Protein AF-A0A948CP49-F1 (afdb_monomer)

Structure (mmCIF, N/CA/C/O backbone):
data_AF-A0A948CP49-F1
#
_entry.id   AF-A0A948CP49-F1
#
loop_
_atom_site.group_PDB
_atom_site.id
_atom_site.type_symbol
_atom_site.label_atom_id
_atom_site.label_alt_id
_atom_site.label_comp_id
_atom_site.label_asym_id
_atom_site.label_entity_id
_atom_site.label_seq_id
_atom_site.pdbx_PDB_ins_code
_atom_site.Cartn_x
_atom_site.Cartn_y
_atom_site.Cartn_z
_atom_site.occupancy
_atom_site.B_iso_or_equiv
_atom_site.auth_seq_id
_atom_site.auth_comp_id
_atom_site.auth_asym_id
_atom_site.auth_atom_id
_atom_site.pdbx_PDB_model_num
ATOM 1 N N . GLY A 1 1 ? -12.620 -9.054 -9.743 1.00 70.56 1 GLY A N 1
ATOM 2 C CA . GLY A 1 1 ? -12.066 -8.863 -8.384 1.00 70.56 1 GLY A CA 1
ATOM 3 C C . GLY A 1 1 ? -12.644 -7.597 -7.776 1.00 70.56 1 GLY A C 1
ATOM 4 O O . GLY A 1 1 ? -12.988 -6.708 -8.542 1.00 70.56 1 GLY A O 1
ATOM 5 N N . LEU A 1 2 ? -12.792 -7.531 -6.446 1.00 79.44 2 LEU A N 1
ATOM 6 C CA . LEU A 1 2 ? -13.369 -6.376 -5.732 1.00 79.44 2 LEU A CA 1
ATOM 7 C C . LEU A 1 2 ? -12.614 -5.072 -6.041 1.00 79.44 2 LEU A C 1
ATOM 9 O O . LEU A 1 2 ? -11.383 -5.073 -6.108 1.00 79.44 2 LEU A O 1
ATOM 13 N N . ASN A 1 3 ? -13.348 -3.967 -6.202 1.00 86.62 3 ASN A N 1
ATOM 14 C CA . ASN A 1 3 ? -12.748 -2.645 -6.385 1.00 86.62 3 ASN A CA 1
ATOM 15 C C . ASN A 1 3 ? -12.145 -2.129 -5.059 1.00 86.62 3 ASN A C 1
ATOM 17 O O . ASN A 1 3 ? -12.478 -2.612 -3.973 1.00 86.62 3 ASN A O 1
ATOM 21 N N . 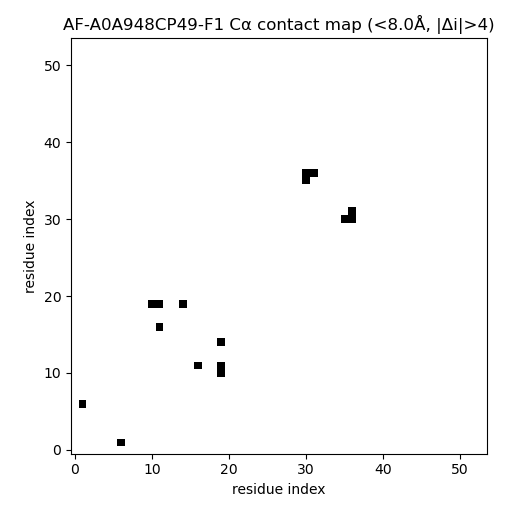GLU A 1 4 ? -11.249 -1.140 -5.129 1.00 86.62 4 GLU A N 1
ATOM 22 C CA . GLU A 1 4 ? -10.587 -0.622 -3.924 1.00 86.62 4 GLU A CA 1
ATOM 23 C C . GLU A 1 4 ? -11.594 -0.059 -2.908 1.00 86.62 4 GLU A C 1
ATOM 25 O O . GLU A 1 4 ? -11.441 -0.281 -1.708 1.00 86.62 4 GLU A O 1
ATOM 30 N N . ALA A 1 5 ? -12.654 0.605 -3.374 1.00 90.00 5 ALA A N 1
ATOM 31 C CA . ALA A 1 5 ? -13.680 1.185 -2.511 1.00 90.00 5 ALA A CA 1
ATOM 32 C C . ALA A 1 5 ? -14.426 0.121 -1.680 1.00 90.00 5 ALA A C 1
ATOM 34 O O . ALA A 1 5 ? -14.615 0.285 -0.474 1.00 90.00 5 ALA A O 1
ATOM 35 N N . MET A 1 6 ? -14.779 -1.006 -2.296 1.00 93.38 6 MET A N 1
ATOM 36 C CA . MET A 1 6 ? -15.421 -2.151 -1.655 1.00 93.38 6 MET A CA 1
ATOM 37 C C . MET A 1 6 ? -14.470 -2.808 -0.658 1.00 93.38 6 MET A C 1
ATOM 39 O O . MET A 1 6 ? -14.875 -3.107 0.461 1.00 93.38 6 MET A O 1
ATOM 43 N N . VAL A 1 7 ? -13.189 -2.965 -1.007 1.00 91.88 7 VAL A N 1
ATOM 44 C CA . VAL A 1 7 ? -12.178 -3.480 -0.069 1.00 91.88 7 VAL A CA 1
ATOM 45 C C . VAL A 1 7 ? -12.020 -2.549 1.136 1.00 91.88 7 VAL A C 1
ATOM 47 O O . VAL A 1 7 ? -11.922 -3.023 2.265 1.00 91.88 7 VAL A O 1
ATOM 50 N N . VAL A 1 8 ? -12.034 -1.228 0.932 1.00 93.38 8 VAL A N 1
ATOM 51 C CA . VAL A 1 8 ? -11.983 -0.245 2.026 1.00 93.38 8 VAL A CA 1
ATOM 52 C C . VAL A 1 8 ? -13.203 -0.364 2.938 1.00 93.38 8 VAL A C 1
ATOM 54 O O . VAL A 1 8 ? -13.033 -0.323 4.157 1.00 93.38 8 VAL A O 1
ATOM 57 N N . SER A 1 9 ? -14.400 -0.538 2.372 1.00 94.62 9 SER A N 1
ATOM 58 C CA . SER A 1 9 ? -15.636 -0.739 3.138 1.00 94.62 9 SER A CA 1
ATOM 59 C C . SER A 1 9 ? -15.557 -2.000 4.005 1.00 94.62 9 SER A C 1
ATOM 61 O O . SER A 1 9 ? -15.696 -1.912 5.223 1.00 94.62 9 SER A O 1
ATOM 63 N N . VAL A 1 10 ? -15.197 -3.140 3.410 1.00 95.31 10 VAL A N 1
ATOM 64 C CA . VAL A 1 10 ? -15.023 -4.418 4.120 1.00 95.31 10 VAL A CA 1
ATOM 65 C C . VAL A 1 10 ? -13.991 -4.283 5.244 1.00 95.31 10 VAL A C 1
ATOM 67 O O . VAL A 1 10 ? -14.264 -4.599 6.400 1.00 95.31 10 VAL A O 1
ATOM 70 N N . MET A 1 11 ? -12.809 -3.743 4.947 1.00 95.81 11 MET A N 1
ATOM 71 C CA . MET A 1 11 ? -11.735 -3.607 5.937 1.00 95.81 11 MET A CA 1
ATOM 72 C C . MET A 1 11 ? -12.108 -2.680 7.094 1.00 95.81 11 MET A C 1
ATOM 74 O O . MET A 1 11 ? -11.662 -2.903 8.218 1.00 95.81 11 MET A O 1
ATOM 78 N N . ARG A 1 12 ? -12.922 -1.649 6.846 1.00 95.12 12 ARG A N 1
ATOM 79 C CA . ARG A 1 12 ? -13.397 -0.739 7.893 1.00 95.12 12 ARG A CA 1
ATOM 80 C C . ARG A 1 12 ? -14.385 -1.421 8.842 1.00 95.12 12 ARG A C 1
ATOM 82 O O . ARG A 1 12 ? -14.368 -1.097 10.023 1.00 95.12 12 ARG A O 1
ATOM 89 N N . SER A 1 13 ? -15.182 -2.366 8.347 1.00 96.38 13 SER A N 1
ATOM 90 C CA . SER A 1 13 ? -16.146 -3.128 9.153 1.00 96.38 13 SER A CA 1
ATOM 91 C C . SER A 1 13 ? -15.500 -4.251 9.969 1.00 96.38 13 SER A C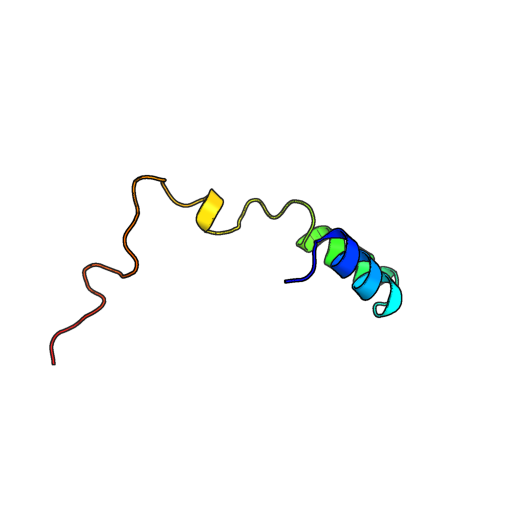 1
ATOM 93 O O . SER A 1 13 ? -15.986 -4.583 11.044 1.00 96.38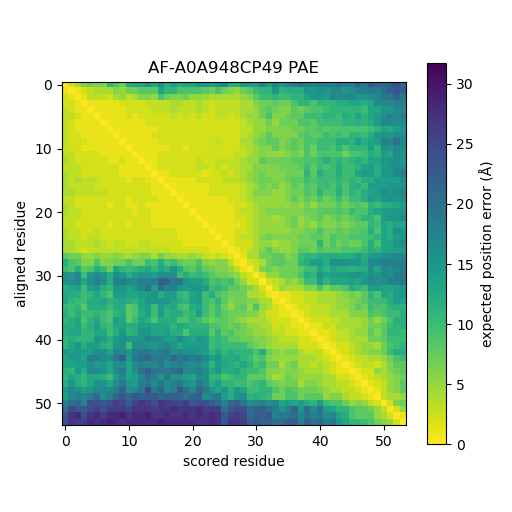 13 SER A O 1
ATOM 95 N N . HIS A 1 14 ? -14.401 -4.837 9.481 1.00 96.56 14 HIS A N 1
ATOM 96 C CA . HIS A 1 14 ? -13.773 -6.004 10.118 1.00 96.56 14 HIS A CA 1
ATOM 97 C C . HIS A 1 14 ? -12.547 -5.687 10.984 1.00 96.56 14 HIS A C 1
ATOM 99 O O . HIS A 1 14 ? -12.166 -6.499 11.827 1.00 96.56 14 HIS A O 1
ATOM 105 N N . LEU A 1 15 ? -11.895 -4.536 10.794 1.00 96.25 15 LEU A N 1
ATOM 106 C CA . LEU A 1 15 ? -10.705 -4.163 11.558 1.00 96.25 15 LEU A CA 1
ATOM 107 C C . LEU A 1 15 ? -11.027 -3.160 12.663 1.00 96.25 15 LEU A C 1
ATOM 109 O O . LEU A 1 15 ? -11.820 -2.238 12.494 1.00 96.25 15 LEU A O 1
ATOM 113 N N . LYS A 1 16 ? -10.286 -3.261 13.770 1.00 97.25 16 LYS A N 1
ATOM 114 C CA . LYS A 1 16 ? -10.257 -2.205 14.789 1.00 97.25 16 LYS A CA 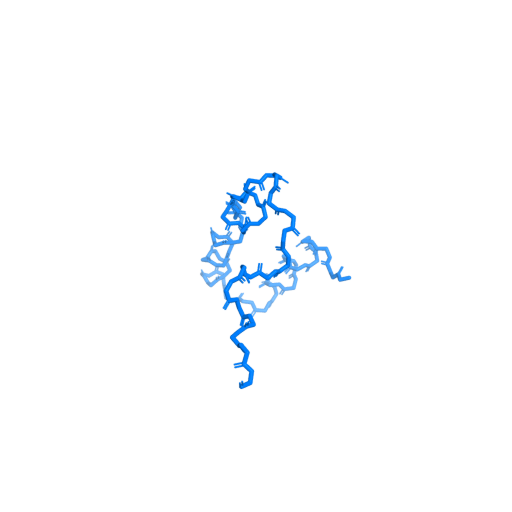1
ATOM 115 C C . LYS A 1 16 ? -9.767 -0.886 14.167 1.00 97.25 16 LYS A C 1
ATOM 117 O O . LYS A 1 16 ? -8.883 -0.926 13.304 1.00 97.25 16 LYS A O 1
ATOM 122 N N . PRO A 1 17 ? -10.225 0.287 14.644 1.00 96.06 17 PRO A N 1
ATOM 123 C CA . PRO A 1 17 ? -9.852 1.583 14.067 1.00 96.06 17 PRO A CA 1
ATOM 124 C C . PRO A 1 17 ? -8.336 1.802 13.953 1.00 96.06 17 PRO A C 1
ATOM 126 O O . PRO A 1 17 ? -7.844 2.292 12.934 1.00 96.06 17 PRO A O 1
ATOM 129 N N . GLN A 1 18 ? -7.576 1.384 14.971 1.00 95.81 18 GLN A N 1
ATOM 130 C CA . GLN A 1 18 ? -6.116 1.494 14.978 1.00 95.81 18 GLN A CA 1
ATOM 131 C C . GLN A 1 18 ? -5.465 0.598 13.911 1.00 95.81 18 GLN A C 1
ATOM 133 O O . GLN A 1 18 ? -4.570 1.032 13.182 1.00 95.81 18 GLN A O 1
ATOM 138 N N . SER A 1 19 ? -5.959 -0.631 13.763 1.00 96.12 19 SER A N 1
ATOM 139 C CA . SER A 1 19 ? -5.513 -1.575 12.735 1.00 96.12 19 SER A CA 1
ATOM 140 C C . SER A 1 19 ? -5.870 -1.090 11.329 1.00 96.12 19 SER A C 1
ATOM 142 O O . SER A 1 19 ? -5.037 -1.186 10.427 1.00 96.12 19 SER A O 1
ATOM 144 N N . PHE A 1 20 ? -7.059 -0.504 11.148 1.00 96.25 20 PHE A N 1
ATOM 145 C CA . PHE A 1 20 ? -7.490 0.089 9.882 1.00 96.25 20 PHE A CA 1
ATOM 146 C C . PHE A 1 20 ? -6.589 1.257 9.465 1.00 96.25 20 PHE A C 1
ATOM 148 O O . PHE A 1 20 ? -6.166 1.312 8.311 1.00 96.25 20 PHE A O 1
ATOM 155 N N . LYS A 1 21 ? -6.222 2.158 10.391 1.00 94.25 21 LYS A N 1
ATOM 156 C CA . LYS A 1 21 ? -5.277 3.257 10.110 1.00 94.25 21 LYS A CA 1
ATOM 157 C C . LYS A 1 21 ? -3.924 2.728 9.624 1.00 94.25 21 LYS A C 1
ATOM 159 O O . LYS A 1 21 ? -3.419 3.191 8.602 1.00 94.25 21 LYS A O 1
ATOM 164 N N . SER A 1 22 ? -3.356 1.735 10.311 1.00 94.12 22 SER A N 1
ATOM 165 C CA . SER A 1 22 ? -2.084 1.113 9.917 1.00 94.12 22 SER A CA 1
ATOM 166 C C . SER A 1 22 ? -2.179 0.384 8.577 1.00 94.12 22 SER A C 1
ATOM 168 O O . SER A 1 22 ? -1.284 0.505 7.744 1.00 94.12 22 SER A O 1
ATOM 170 N N . TRP A 1 23 ? -3.276 -0.337 8.331 1.00 93.94 23 TRP A N 1
ATOM 171 C CA . TRP A 1 23 ? -3.551 -0.944 7.031 1.00 93.94 23 TRP A CA 1
ATOM 172 C C . TRP A 1 23 ? -3.615 0.122 5.935 1.00 93.94 23 TRP A C 1
ATOM 174 O O . TRP A 1 23 ? -2.894 0.017 4.946 1.00 93.94 23 TRP A O 1
ATOM 184 N N . ARG A 1 24 ? -4.385 1.198 6.130 1.00 92.94 24 ARG A N 1
ATOM 185 C CA . ARG A 1 24 ? -4.548 2.238 5.113 1.00 92.94 24 ARG A CA 1
ATOM 186 C C . ARG A 1 24 ? -3.239 2.955 4.795 1.00 92.94 24 ARG A C 1
ATOM 188 O O . ARG A 1 24 ? -2.989 3.189 3.621 1.00 92.94 24 ARG A O 1
ATOM 195 N N . LYS A 1 25 ? -2.367 3.193 5.783 1.00 89.44 25 LYS A N 1
ATOM 196 C CA . LYS A 1 25 ? -1.000 3.704 5.554 1.00 89.44 25 LYS A CA 1
ATOM 197 C C . LYS A 1 25 ? -0.150 2.785 4.667 1.00 89.44 25 LYS A C 1
ATOM 199 O O . LYS A 1 25 ? 0.670 3.278 3.908 1.00 89.44 25 LYS A O 1
ATOM 204 N N . ARG A 1 26 ? -0.331 1.462 4.752 1.00 87.81 26 ARG A N 1
ATOM 205 C CA . ARG A 1 26 ? 0.402 0.494 3.915 1.00 87.81 26 ARG A CA 1
ATOM 206 C C . ARG A 1 26 ? -0.158 0.381 2.498 1.00 87.81 26 ARG A C 1
ATOM 208 O O . ARG A 1 26 ? 0.598 0.120 1.567 1.00 87.81 26 ARG A O 1
ATOM 215 N N . VAL A 1 27 ? -1.479 0.495 2.344 1.00 87.19 27 VAL A N 1
ATOM 216 C CA . VAL A 1 27 ? -2.150 0.255 1.053 1.00 87.19 27 VAL A CA 1
ATOM 217 C C . VAL A 1 27 ? -2.302 1.540 0.233 1.00 87.19 27 VAL A C 1
ATOM 219 O O . VAL A 1 27 ? -2.150 1.504 -0.986 1.00 87.19 27 VAL A O 1
ATOM 222 N N . SER A 1 28 ? -2.551 2.678 0.886 1.00 80.25 28 SER A N 1
ATOM 223 C CA . SER A 1 28 ? -2.652 3.988 0.241 1.00 80.25 28 SER A CA 1
ATOM 224 C C . SER A 1 28 ? -1.258 4.481 -0.139 1.00 80.25 28 SER A C 1
ATOM 226 O O . SER A 1 28 ? -0.417 4.684 0.729 1.00 80.25 28 SER A O 1
ATOM 228 N N . GLY A 1 29 ? -1.006 4.670 -1.435 1.00 70.69 29 GLY A N 1
ATOM 229 C CA . GLY A 1 29 ? 0.286 5.165 -1.923 1.00 70.69 29 GLY A CA 1
ATOM 230 C C . GLY A 1 29 ? 1.330 4.083 -2.202 1.00 70.69 29 GLY A C 1
ATOM 231 O O . GLY A 1 29 ? 2.516 4.396 -2.261 1.00 70.69 29 GLY A O 1
ATOM 232 N N . ARG A 1 30 ? 0.922 2.821 -2.419 1.00 68.94 30 ARG A N 1
ATOM 233 C CA . ARG A 1 30 ? 1.831 1.738 -2.838 1.00 68.94 30 ARG A CA 1
ATOM 234 C C . ARG A 1 30 ? 2.392 1.992 -4.249 1.00 68.94 30 ARG A C 1
ATOM 236 O O . ARG A 1 30 ? 1.961 1.392 -5.230 1.00 68.94 30 ARG A O 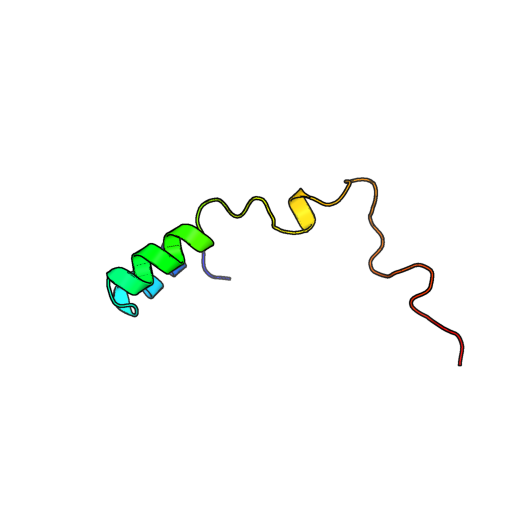1
ATOM 243 N N . SER A 1 31 ? 3.383 2.873 -4.344 1.00 60.41 31 SER A N 1
ATOM 244 C CA . SER A 1 31 ? 4.193 3.138 -5.539 1.00 60.41 31 SER A CA 1
ATOM 245 C C . SER A 1 31 ? 5.166 1.996 -5.846 1.00 60.41 31 SER A C 1
ATOM 247 O O . SER A 1 31 ? 5.629 1.863 -6.971 1.00 60.41 31 SER A O 1
ATOM 249 N N . THR A 1 32 ? 5.434 1.139 -4.862 1.00 63.69 32 THR A N 1
ATOM 250 C CA . THR A 1 32 ? 6.424 0.056 -4.910 1.00 63.69 32 THR A CA 1
ATOM 251 C C . THR A 1 32 ? 5.907 -1.236 -5.532 1.00 63.69 32 THR A C 1
ATOM 253 O O . THR A 1 32 ? 6.553 -2.280 -5.438 1.00 63.69 32 THR A O 1
ATOM 256 N N . LYS A 1 33 ? 4.730 -1.218 -6.169 1.00 70.44 33 LYS A N 1
ATOM 257 C CA . LYS A 1 33 ? 4.268 -2.393 -6.909 1.00 70.44 33 LYS A CA 1
ATOM 258 C C . LYS A 1 33 ? 5.294 -2.646 -8.013 1.00 70.44 33 LYS A C 1
ATOM 260 O O . LYS A 1 33 ? 5.538 -1.746 -8.805 1.00 70.44 33 LYS A O 1
ATOM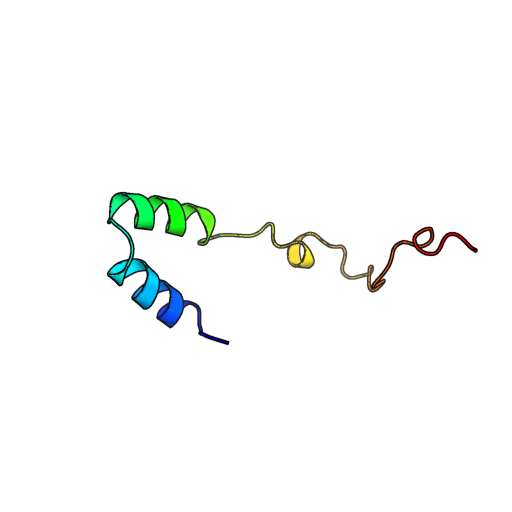 265 N N . HIS A 1 34 ? 5.879 -3.842 -8.060 1.00 76.81 34 HIS A N 1
ATOM 266 C CA . HIS A 1 34 ? 6.981 -4.183 -8.972 1.00 76.81 34 HIS A CA 1
ATOM 267 C C . HIS A 1 34 ? 6.759 -3.705 -10.412 1.00 76.81 34 HIS A C 1
ATOM 269 O O . HIS A 1 34 ? 7.699 -3.254 -11.044 1.00 76.81 34 HIS A O 1
ATOM 275 N N . LEU A 1 35 ? 5.515 -3.723 -10.898 1.00 75.88 35 LEU A N 1
ATOM 276 C CA . LEU A 1 35 ? 5.145 -3.208 -12.218 1.00 75.88 35 LEU A CA 1
ATOM 277 C C . LEU A 1 35 ? 5.457 -1.716 -12.430 1.00 75.88 35 LEU A C 1
ATOM 279 O O . LEU A 1 35 ? 5.842 -1.350 -13.527 1.00 75.88 35 LEU A O 1
ATOM 283 N N . LYS A 1 36 ? 5.314 -0.865 -11.407 1.00 76.62 36 LYS A N 1
ATOM 284 C CA . LYS A 1 36 ? 5.637 0.570 -11.486 1.00 76.62 36 LYS A CA 1
ATOM 285 C C . LYS A 1 36 ? 7.148 0.833 -11.426 1.00 76.62 36 LYS A C 1
ATOM 287 O O . LYS A 1 36 ? 7.607 1.824 -11.973 1.00 76.62 36 LYS A O 1
ATOM 292 N N . LEU A 1 37 ? 7.907 -0.032 -10.746 1.00 82.00 37 LEU A N 1
ATOM 293 C CA . LEU A 1 37 ? 9.368 0.083 -10.607 1.00 82.00 37 LEU A CA 1
ATOM 294 C C . LEU A 1 37 ? 10.142 -0.624 -11.731 1.00 82.00 37 LEU A C 1
ATOM 296 O O . LEU A 1 37 ? 11.347 -0.437 -11.871 1.00 82.00 37 LEU A O 1
ATOM 300 N N . ARG A 1 38 ? 9.474 -1.488 -12.494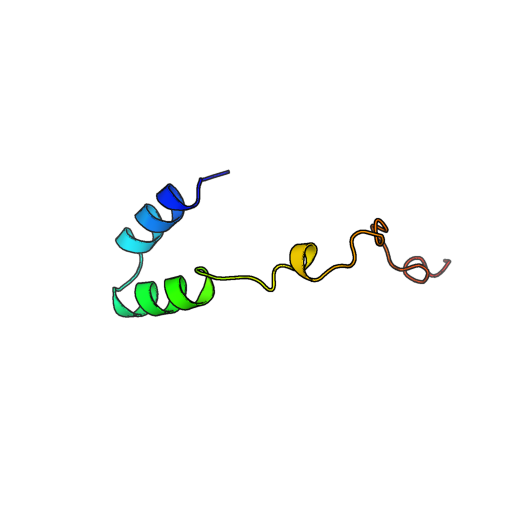 1.00 84.44 38 ARG A N 1
ATOM 301 C CA . ARG A 1 38 ? 10.074 -2.290 -13.556 1.00 84.44 38 ARG A CA 1
ATOM 302 C C . ARG A 1 38 ? 10.232 -1.439 -14.811 1.00 84.44 38 ARG A C 1
ATOM 304 O O . ARG A 1 38 ? 9.286 -0.772 -15.216 1.00 84.44 38 ARG A O 1
ATOM 311 N N . ASN A 1 39 ? 11.410 -1.500 -15.434 1.00 86.50 39 ASN A N 1
ATOM 312 C CA . ASN A 1 39 ? 11.639 -0.859 -16.728 1.00 86.50 39 ASN A CA 1
ATOM 313 C C . ASN A 1 39 ? 10.619 -1.422 -17.754 1.00 86.50 39 ASN A C 1
ATOM 315 O O . ASN A 1 39 ? 10.517 -2.651 -17.864 1.00 86.50 39 ASN A O 1
ATOM 319 N N . PRO A 1 40 ? 9.873 -0.559 -18.475 1.00 85.06 40 PRO A N 1
ATOM 320 C CA . PRO A 1 40 ? 8.925 -0.963 -19.516 1.00 85.06 40 PRO A CA 1
ATOM 321 C C . PRO A 1 40 ? 9.496 -1.922 -20.569 1.00 85.06 40 PRO A C 1
ATOM 323 O O . PRO A 1 40 ? 8.771 -2.770 -21.078 1.00 85.06 40 PRO A O 1
ATOM 326 N N . GLU A 1 41 ? 10.794 -1.838 -20.856 1.00 88.31 41 GLU A N 1
ATOM 327 C CA . GLU A 1 41 ? 11.486 -2.690 -21.833 1.00 88.31 41 GLU A CA 1
ATOM 328 C C . GLU A 1 41 ? 11.598 -4.154 -21.375 1.00 88.31 41 GLU A C 1
ATOM 330 O O . GLU A 1 41 ? 11.839 -5.067 -22.165 1.00 88.31 41 GLU A O 1
ATOM 335 N N . VAL A 1 42 ? 11.408 -4.419 -20.081 1.00 84.00 42 VAL A N 1
ATOM 336 C CA . VAL A 1 42 ? 11.576 -5.750 -19.502 1.00 84.00 42 VAL A CA 1
ATOM 337 C C . VAL A 1 42 ? 10.251 -6.512 -19.569 1.00 84.00 42 VAL A C 1
ATOM 339 O O . VAL A 1 42 ? 9.496 -6.559 -18.596 1.00 84.00 42 VAL A O 1
ATOM 342 N N . SER A 1 43 ? 9.998 -7.203 -20.681 1.00 84.56 43 SER A N 1
ATOM 343 C CA . SER A 1 43 ? 8.810 -8.057 -20.890 1.00 84.56 43 SER A CA 1
ATOM 344 C C . SER A 1 43 ? 8.990 -9.522 -20.454 1.00 84.56 43 SER A C 1
ATOM 346 O O . SER A 1 43 ? 8.028 -10.285 -20.414 1.00 84.56 43 SER A O 1
ATOM 348 N N . ARG A 1 44 ? 10.209 -9.931 -20.071 1.00 83.94 44 ARG A N 1
ATOM 349 C CA . ARG A 1 44 ? 10.524 -11.335 -19.741 1.00 83.94 44 ARG A CA 1
ATOM 350 C C . ARG A 1 44 ? 9.710 -11.879 -18.559 1.00 83.94 44 ARG A C 1
ATOM 352 O O . ARG A 1 44 ? 9.725 -11.305 -17.468 1.00 83.94 44 ARG A O 1
ATOM 359 N N . ALA A 1 45 ? 9.053 -13.022 -18.745 1.00 82.81 45 ALA A N 1
ATOM 360 C CA . ALA A 1 45 ? 8.354 -13.725 -17.664 1.00 82.81 45 ALA A CA 1
ATOM 361 C C . ALA A 1 45 ? 9.326 -14.409 -16.684 1.00 82.81 45 ALA A C 1
ATOM 363 O O . ALA A 1 45 ? 9.017 -14.556 -15.505 1.00 82.81 45 ALA A O 1
ATOM 364 N N . TYR A 1 46 ? 10.518 -14.775 -17.166 1.00 83.69 46 TYR A N 1
ATOM 365 C CA . TYR A 1 46 ? 11.495 -15.585 -16.441 1.00 83.69 46 TYR A CA 1
ATOM 366 C C . TYR A 1 46 ? 12.901 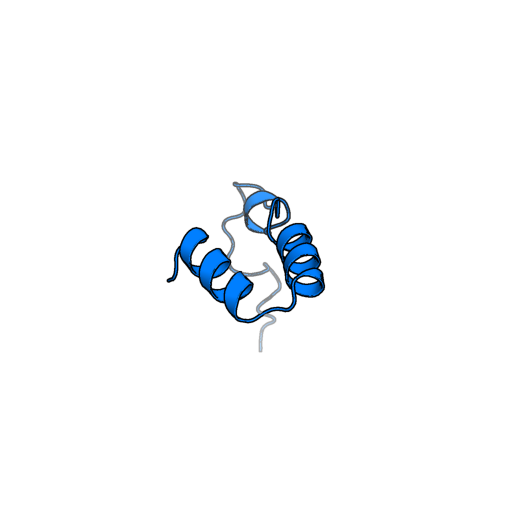-14.975 -16.489 1.00 83.69 46 TYR A C 1
ATOM 368 O O . TYR A 1 46 ? 13.212 -14.114 -17.321 1.00 83.69 46 TYR A O 1
ATOM 376 N N . CYS A 1 47 ? 13.767 -15.391 -15.564 1.00 82.94 47 CYS A N 1
ATOM 377 C CA . CYS A 1 47 ? 15.188 -15.044 -15.621 1.00 82.94 47 CYS A CA 1
ATOM 378 C C . CYS A 1 47 ? 15.887 -15.806 -16.767 1.00 82.94 47 CYS A C 1
ATOM 380 O O . CYS A 1 47 ? 15.588 -16.986 -16.937 1.00 82.94 47 CYS A O 1
ATOM 382 N N . PRO A 1 48 ? 16.831 -15.200 -17.517 1.00 80.06 48 PRO A N 1
ATOM 383 C CA . PRO A 1 48 ? 17.591 -15.907 -18.556 1.00 80.06 48 PRO A CA 1
ATOM 384 C C . PRO A 1 48 ? 18.274 -17.195 -18.072 1.00 80.06 48 PRO A C 1
ATOM 386 O O . PRO A 1 48 ? 18.431 -18.134 -18.837 1.00 80.06 48 PRO A O 1
ATOM 389 N N . THR A 1 49 ? 18.632 -17.265 -16.787 1.00 83.69 49 THR A N 1
ATOM 390 C CA . THR A 1 49 ? 19.271 -18.431 -16.154 1.00 83.69 49 THR A CA 1
ATOM 391 C C . THR A 1 49 ? 18.295 -19.337 -15.394 1.00 83.69 49 THR A C 1
ATOM 393 O O . THR A 1 49 ? 18.728 -20.254 -14.699 1.00 83.69 49 THR A O 1
ATOM 396 N N . GLN A 1 50 ? 16.984 -19.067 -15.461 1.00 83.06 50 GLN A N 1
ATOM 397 C CA . GLN A 1 50 ? 15.983 -19.731 -14.618 1.00 83.06 50 GLN A CA 1
ATOM 398 C C . GLN A 1 50 ? 15.820 -21.215 -14.944 1.00 83.06 50 GLN A C 1
ATOM 400 O O . GLN A 1 50 ? 15.604 -22.020 -14.043 1.00 83.06 50 GLN A O 1
ATOM 405 N N . TYR A 1 51 ? 15.933 -21.582 -16.215 1.00 77.12 51 TYR A N 1
ATOM 406 C CA . TYR A 1 51 ? 15.924 -22.976 -16.629 1.00 77.12 51 TYR A CA 1
ATOM 407 C C . TYR A 1 51 ? 17.369 -23.449 -16.684 1.00 77.12 51 TYR A C 1
ATOM 409 O O . TYR A 1 51 ? 18.022 -23.392 -17.722 1.00 77.12 51 TYR A O 1
ATOM 417 N N . LYS A 1 52 ? 17.896 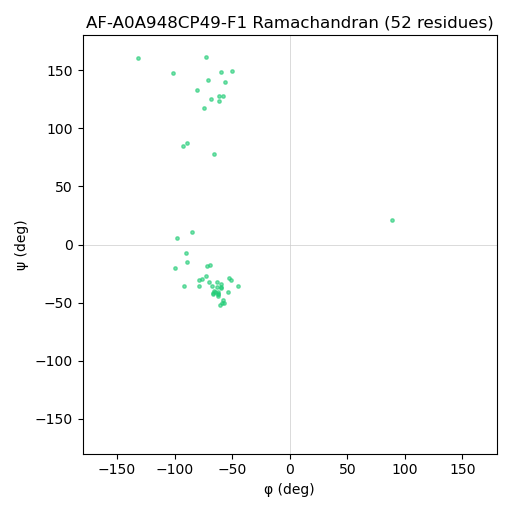-23.871 -15.535 1.00 65.88 52 LYS A N 1
ATOM 418 C CA . LYS A 1 52 ? 19.086 -24.716 -15.550 1.00 65.88 52 LYS A CA 1
ATOM 419 C C . LYS A 1 52 ? 18.662 -26.059 -16.140 1.00 65.88 52 LYS A C 1
ATOM 421 O O . LYS A 1 52 ? 17.655 -26.626 -15.719 1.00 65.88 52 LYS A O 1
ATOM 426 N N . HIS A 1 53 ? 19.376 -26.472 -17.182 1.00 65.00 53 HIS A N 1
ATOM 427 C CA . HIS A 1 53 ? 19.192 -27.746 -17.869 1.00 65.00 53 HIS A CA 1
ATOM 428 C C . HIS A 1 53 ? 19.159 -28.920 -16.872 1.00 65.00 53 HIS A C 1
ATOM 430 O O . HIS A 1 53 ? 19.773 -28.829 -15.808 1.00 65.00 53 HIS A O 1
ATOM 436 N N . LYS A 1 54 ? 18.401 -29.970 -17.232 1.00 60.19 54 LYS A N 1
ATOM 437 C CA . LYS A 1 54 ? 18.361 -31.264 -16.530 1.00 60.19 54 LYS A CA 1
ATOM 438 C C . LYS A 1 54 ? 19.760 -31.822 -16.296 1.00 60.19 54 LYS A C 1
ATOM 440 O O . LYS A 1 54 ? 20.588 -31.676 -17.222 1.00 60.19 54 LYS A O 1
#

Radius of gyration: 17.93 Å; Cα contacts (8 Å, |Δi|>4): 8; chains: 1; bounding box: 35×36×37 Å

Secondary structure (DSSP, 8-state):
---HHHHHHHHHHHS-HHHHHHHHHHHTT-TT-HHHHS-TT---SS-TTSS---

Nearest PDB structures (foldseek):
  8ap6-assembly1_K1  TM=2.850E-01  e=4.403E+00  Trypanosoma brucei brucei
  8ap6-assembly1_J2  TM=2.759E-01  e=6.763E+00  Trypanosoma brucei brucei

Foldseek 3Di:
DDDPVVVLVVCVVPDDPVVSVVVCVVPPPPCVPVVNVDDPVPPDPDDPCRDDDD

Solvent-accessible surface area (backbone atoms only — not comparable to full-atom values): 3623 Å² total; per-residue (Å²): 130,85,52,71,69,57,51,50,52,53,45,60,74,75,37,56,72,71,56,37,52,57,48,45,64,64,60,59,80,62,64,78,45,63,78,72,72,46,63,86,87,66,78,71,91,65,60,95,74,65,77,68,78,134

pLDDT: mean 84.63, std 10.3, range [60.19, 97.25]

Sequence (54 aa):
GLNEAMVVSVMRSHLKPQSFKSWRKRVSGRSTKHLKLRNPEVSRAYCPTQYKHK

Mean predicted aligned error: 8.63 Å